Protein AF-A0A2P6Q7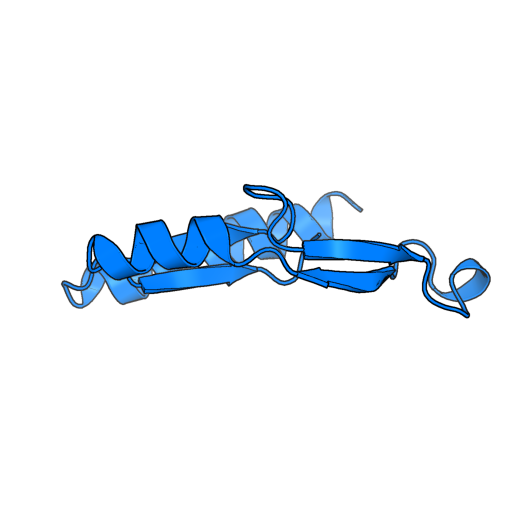M4-F1 (afdb_monomer_lite)

Foldseek 3Di:
DVVVCCCQQVPPQVVVQVVCVVVVAHADEEECPVVVQFDWDQDPVCVPVPPDTDTPDGDCPVVVVCVVVRYHYRYGDHD

pLDDT: mean 90.02, std 8.83, range [60.16, 97.5]

Sequence (79 aa):
MEIVSMVLAAKVNKHLVSLINQEGVKAIGLCGSDGELITACPAPNVAKLGFVGEVARVDPAILQSIMDDGHIPVIASEW

Structure (mmCIF, N/CA/C/O backbone):
data_AF-A0A2P6Q7M4-F1
#
_entry.id   AF-A0A2P6Q7M4-F1
#
loop_
_atom_site.group_PDB
_atom_site.id
_atom_site.type_symbol
_atom_site.label_atom_id
_atom_site.label_alt_id
_atom_site.label_comp_id
_atom_site.label_asym_id
_atom_site.label_entity_id
_atom_site.label_seq_id
_atom_site.pdbx_PDB_ins_code
_atom_site.Cartn_x
_atom_site.Cartn_y
_atom_site.Cartn_z
_atom_site.occupancy
_atom_site.B_iso_or_equiv
_atom_site.auth_seq_id
_atom_site.auth_comp_id
_atom_site.auth_asym_id
_atom_site.auth_atom_id
_atom_site.pdbx_PDB_model_num
ATOM 1 N N . MET A 1 1 ? 16.707 6.724 -8.647 1.00 60.16 1 MET A N 1
ATOM 2 C CA . MET A 1 1 ? 15.363 6.132 -8.495 1.00 60.16 1 MET A CA 1
ATOM 3 C C . MET A 1 1 ? 14.849 6.159 -7.061 1.00 60.16 1 MET A C 1
ATOM 5 O O . MET A 1 1 ? 13.648 6.245 -6.875 1.00 60.16 1 MET A O 1
ATOM 9 N N . GLU A 1 2 ? 15.723 6.187 -6.054 1.00 64.75 2 GLU A N 1
ATOM 10 C CA . GLU A 1 2 ? 15.321 6.336 -4.645 1.00 64.75 2 GLU A CA 1
ATOM 11 C C . GLU A 1 2 ? 14.534 7.625 -4.363 1.00 64.75 2 GLU A C 1
ATOM 13 O O . GLU A 1 2 ? 13.591 7.598 -3.589 1.00 64.75 2 GLU A O 1
ATOM 18 N N . ILE A 1 3 ? 14.845 8.741 -5.037 1.00 73.56 3 ILE A N 1
ATOM 19 C CA . ILE A 1 3 ? 14.188 10.036 -4.777 1.00 73.56 3 ILE A CA 1
ATOM 20 C C .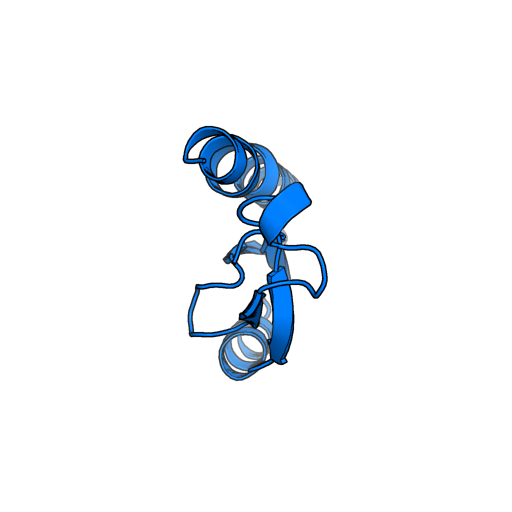 ILE A 1 3 ? 12.678 9.992 -5.046 1.00 73.56 3 ILE A C 1
ATOM 22 O O . ILE A 1 3 ? 11.912 10.541 -4.261 1.00 73.56 3 ILE A O 1
ATOM 26 N N . VAL A 1 4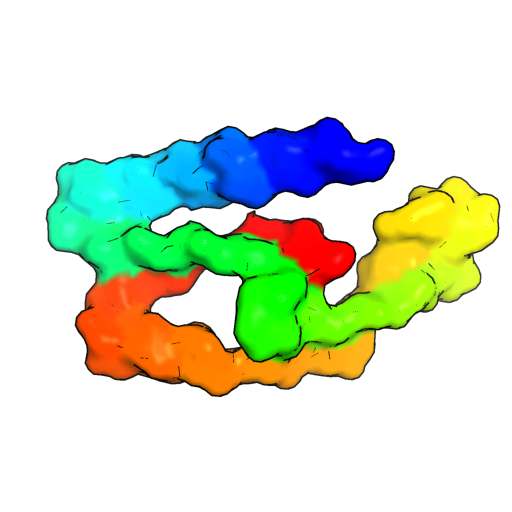 ? 12.243 9.349 -6.138 1.00 72.06 4 VAL A N 1
ATOM 27 C CA . VAL A 1 4 ? 10.809 9.251 -6.467 1.00 72.06 4 VAL A CA 1
ATOM 28 C C . VAL A 1 4 ? 10.085 8.492 -5.364 1.00 72.06 4 VAL A C 1
ATOM 30 O O . VAL A 1 4 ? 9.078 8.984 -4.861 1.00 72.06 4 VAL A O 1
ATOM 33 N N . SER A 1 5 ? 10.655 7.368 -4.924 1.00 72.06 5 SER A N 1
ATOM 34 C CA . SER A 1 5 ? 10.053 6.593 -3.848 1.00 72.06 5 SER A CA 1
ATOM 35 C C . SER A 1 5 ? 10.093 7.330 -2.503 1.00 72.06 5 SER A C 1
ATOM 37 O O . SER A 1 5 ? 9.099 7.431 -1.798 1.00 72.06 5 SER A O 1
ATOM 39 N N . MET A 1 6 ? 11.199 8.000 -2.175 1.00 72.56 6 MET A N 1
ATOM 40 C CA . MET A 1 6 ? 11.289 8.815 -0.959 1.00 72.56 6 MET A CA 1
ATOM 41 C C . MET A 1 6 ? 10.262 9.960 -0.931 1.00 72.56 6 MET A C 1
ATOM 43 O O . MET A 1 6 ? 9.747 10.299 0.134 1.00 72.56 6 MET A O 1
ATOM 47 N N . VAL A 1 7 ? 9.939 10.577 -2.072 1.00 79.06 7 VAL A N 1
ATOM 48 C CA . VAL A 1 7 ? 8.917 11.633 -2.117 1.00 79.06 7 VAL A CA 1
ATOM 49 C C . VAL A 1 7 ? 7.509 11.043 -2.035 1.00 79.06 7 VAL A C 1
ATOM 51 O O . VAL A 1 7 ? 6.698 11.556 -1.262 1.00 79.06 7 VAL A O 1
ATOM 54 N N . LEU A 1 8 ? 7.212 9.986 -2.792 1.00 73.44 8 LEU A N 1
ATOM 55 C CA . LEU A 1 8 ? 5.876 9.391 -2.834 1.00 73.44 8 LEU A CA 1
ATOM 56 C C . LEU A 1 8 ? 5.558 8.611 -1.545 1.00 73.44 8 LEU A C 1
ATOM 58 O O . LEU A 1 8 ? 4.607 8.999 -0.858 1.00 73.44 8 LEU A O 1
ATOM 62 N N . ALA A 1 9 ? 6.384 7.631 -1.155 1.00 71.50 9 ALA A N 1
ATOM 63 C CA . ALA A 1 9 ? 6.192 6.813 0.050 1.00 71.50 9 ALA A CA 1
ATOM 64 C C . ALA A 1 9 ? 6.309 7.632 1.326 1.00 71.50 9 ALA A C 1
ATOM 66 O O . ALA A 1 9 ? 5.442 7.601 2.199 1.00 71.50 9 ALA A O 1
ATOM 67 N N . ALA A 1 10 ? 7.443 8.314 1.494 1.00 71.75 10 ALA A N 1
ATOM 68 C CA . ALA A 1 10 ? 7.818 8.803 2.814 1.00 71.75 10 ALA A CA 1
ATOM 69 C C . ALA A 1 10 ? 7.230 10.185 3.095 1.00 71.75 10 ALA A C 1
ATOM 71 O O . ALA A 1 10 ? 6.874 10.476 4.235 1.00 71.75 10 ALA A O 1
ATOM 72 N N . LYS A 1 11 ? 7.100 11.036 2.069 1.00 84.19 11 LYS A N 1
ATOM 73 C CA . LYS A 1 11 ? 6.623 12.410 2.252 1.00 84.19 11 LYS A CA 1
ATOM 74 C C . LYS A 1 11 ? 5.138 12.558 1.947 1.00 84.19 11 LYS A C 1
ATOM 76 O O . LYS A 1 11 ? 4.382 12.934 2.836 1.00 84.19 11 LYS A O 1
ATOM 81 N N . VAL A 1 12 ? 4.710 12.294 0.713 1.00 90.56 12 VAL A N 1
ATOM 82 C CA . VAL A 1 12 ? 3.333 12.584 0.277 1.00 90.56 12 VAL A CA 1
ATOM 83 C C . VAL A 1 12 ? 2.338 11.623 0.921 1.00 90.56 12 VAL A C 1
ATOM 85 O O . VAL A 1 12 ? 1.376 12.076 1.541 1.00 90.56 12 VAL A O 1
ATOM 88 N N . ASN A 1 13 ? 2.590 10.313 0.845 1.00 93.56 13 ASN A N 1
ATOM 89 C CA . ASN A 1 13 ? 1.699 9.302 1.411 1.00 93.56 13 ASN A CA 1
ATOM 90 C C . ASN A 1 13 ? 1.532 9.484 2.928 1.00 93.56 13 ASN A C 1
ATOM 92 O O . ASN A 1 13 ? 0.406 9.571 3.419 1.00 93.56 13 ASN A O 1
ATOM 96 N N . LYS A 1 14 ? 2.633 9.660 3.673 1.00 92.19 14 LYS A N 1
ATOM 97 C CA . LYS A 1 14 ? 2.557 9.876 5.129 1.00 92.19 14 LYS A CA 1
ATOM 98 C C . LYS A 1 14 ? 1.942 11.220 5.512 1.00 92.19 14 LYS A C 1
ATOM 100 O O . LYS A 1 14 ? 1.263 11.295 6.534 1.00 92.19 14 LYS A O 1
ATOM 105 N N . HIS A 1 15 ? 2.120 12.265 4.703 1.00 94.44 15 HIS A N 1
ATOM 106 C CA . HIS A 1 15 ? 1.444 13.540 4.937 1.00 94.44 15 HIS A CA 1
ATOM 107 C C . HIS A 1 15 ? -0.078 13.403 4.805 1.00 94.44 15 HIS A C 1
ATOM 109 O O . HIS A 1 15 ? -0.799 13.860 5.689 1.00 94.44 15 HIS A O 1
ATOM 115 N N . LEU A 1 16 ? -0.567 12.712 3.770 1.00 94.56 16 LEU A N 1
ATOM 116 C CA . LEU A 1 16 ? -2.000 12.480 3.580 1.00 94.56 16 LEU A CA 1
ATOM 117 C C . LEU A 1 16 ? -2.600 11.613 4.697 1.00 94.56 16 LEU A C 1
ATOM 119 O O . LEU A 1 16 ? -3.649 11.953 5.236 1.00 94.56 16 LEU A O 1
ATOM 123 N N . VAL A 1 17 ? -1.906 10.546 5.104 1.00 96.94 17 VAL A N 1
ATOM 124 C CA . VAL A 1 17 ? -2.305 9.730 6.264 1.00 96.94 17 VAL A CA 1
ATOM 125 C C . VAL A 1 17 ? -2.416 10.585 7.528 1.00 96.94 17 VAL A C 1
ATOM 127 O O . VAL A 1 17 ? -3.389 10.464 8.265 1.00 96.94 17 VAL A O 1
ATOM 130 N N . SER A 1 18 ? -1.450 11.477 7.769 1.00 96.56 18 SER A N 1
ATOM 131 C CA . SER A 1 18 ? -1.480 12.383 8.923 1.00 96.56 18 SER A CA 1
ATOM 132 C C . SER A 1 18 ? -2.690 13.319 8.896 1.00 96.56 18 SER A C 1
ATOM 134 O O . SER A 1 18 ? -3.342 13.480 9.923 1.00 96.56 18 SER A O 1
ATOM 136 N N . LEU A 1 19 ? -3.026 13.889 7.733 1.00 96.81 19 LEU A N 1
ATOM 137 C CA . LEU A 1 19 ? -4.206 14.746 7.578 1.00 96.81 19 LEU A CA 1
ATOM 138 C C . LEU A 1 19 ? -5.506 13.983 7.858 1.00 96.81 19 LEU A C 1
ATOM 140 O O . LEU A 1 19 ? -6.347 14.473 8.598 1.00 96.81 19 LEU A O 1
ATOM 144 N N . ILE A 1 20 ? -5.655 12.763 7.336 1.00 96.00 20 ILE A N 1
ATOM 145 C CA . ILE A 1 20 ? -6.854 11.945 7.585 1.00 96.00 20 ILE A CA 1
ATOM 1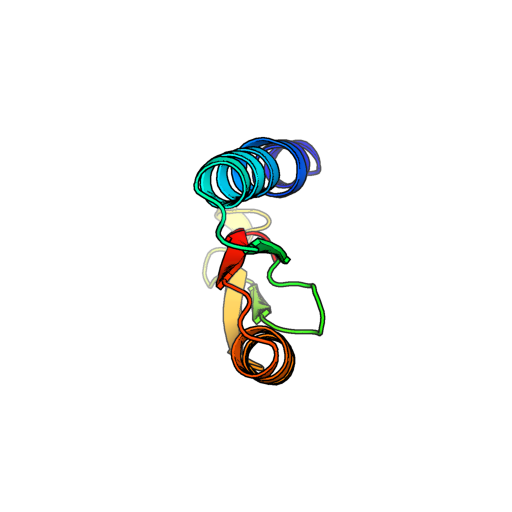46 C C . ILE A 1 20 ? -6.965 11.577 9.072 1.00 96.00 20 ILE A C 1
ATOM 148 O O . ILE A 1 20 ? -8.037 11.692 9.665 1.00 96.00 20 ILE A O 1
ATOM 152 N N . ASN A 1 21 ? -5.841 11.212 9.695 1.00 96.12 21 ASN A N 1
ATOM 153 C CA . ASN A 1 21 ? -5.785 10.903 11.123 1.00 96.12 21 ASN A CA 1
ATOM 154 C C . ASN A 1 21 ? -6.165 12.097 12.010 1.00 96.12 21 ASN A C 1
ATOM 156 O O . ASN A 1 21 ? -6.750 11.896 13.074 1.00 96.12 21 ASN A O 1
ATOM 160 N N . GLN A 1 22 ? -5.861 13.329 11.589 1.00 97.00 22 GLN A N 1
ATOM 161 C CA . GLN A 1 22 ? -6.244 14.547 12.317 1.00 97.00 22 GLN A CA 1
ATOM 162 C C . GLN A 1 22 ? -7.761 14.776 12.336 1.00 97.00 22 GLN A C 1
ATOM 164 O O . GLN A 1 22 ? -8.271 15.314 13.314 1.00 97.00 22 GLN A O 1
ATOM 169 N N . GLU A 1 23 ? -8.485 14.279 11.333 1.00 95.88 23 GLU A N 1
ATOM 170 C CA . GLU A 1 23 ? -9.953 14.309 11.280 1.00 95.88 23 GLU A CA 1
ATOM 171 C C . GLU A 1 23 ? -10.605 13.179 12.109 1.00 95.88 23 GLU A C 1
ATOM 173 O O . GLU A 1 23 ? -11.811 12.947 12.032 1.00 95.88 23 GLU A O 1
ATOM 178 N N . GLY A 1 24 ? -9.821 12.445 12.909 1.00 93.38 24 GLY A N 1
ATOM 179 C CA . GLY A 1 24 ? -10.308 11.365 13.775 1.00 93.38 24 GLY A CA 1
ATOM 180 C C . GLY A 1 24 ? -10.560 10.038 13.056 1.00 93.38 24 GLY A C 1
ATOM 181 O O . GLY A 1 24 ? -11.053 9.091 13.671 1.00 93.38 24 GLY A O 1
ATOM 182 N N . VAL A 1 25 ? -10.198 9.940 11.775 1.00 95.19 25 VAL A N 1
ATOM 183 C CA . VAL A 1 25 ? -10.328 8.720 10.975 1.00 95.19 25 VAL A CA 1
ATOM 184 C C . VAL A 1 25 ? -8.982 8.019 10.894 1.00 95.19 25 VAL A C 1
ATOM 186 O O . VAL A 1 25 ? -7.988 8.619 10.516 1.00 95.19 25 VAL A O 1
ATOM 189 N N . LYS A 1 26 ? -8.929 6.729 11.218 1.00 95.75 26 LYS A N 1
ATOM 190 C CA . LYS A 1 26 ? -7.674 5.974 11.189 1.00 95.75 26 LYS A CA 1
ATOM 191 C C . LYS A 1 26 ? -7.321 5.550 9.759 1.00 95.75 26 LYS A C 1
ATOM 193 O O . LYS A 1 26 ? -7.986 4.692 9.182 1.00 95.75 26 LYS A O 1
ATOM 198 N N . ALA A 1 27 ? -6.254 6.117 9.209 1.00 97.50 27 ALA A N 1
ATOM 199 C CA . ALA A 1 27 ? -5.710 5.788 7.898 1.00 97.50 27 ALA A CA 1
ATOM 200 C C . ALA A 1 27 ? -4.394 4.999 7.981 1.00 97.50 27 ALA A C 1
ATOM 202 O O . ALA A 1 27 ? -3.571 5.216 8.874 1.00 97.50 27 ALA A O 1
ATOM 203 N N . ILE A 1 28 ? -4.173 4.115 7.005 1.00 97.06 28 ILE A N 1
ATOM 204 C CA . ILE A 1 28 ? -2.955 3.311 6.845 1.00 97.06 28 ILE A CA 1
ATOM 205 C C . ILE A 1 28 ? -2.359 3.585 5.466 1.00 97.06 28 ILE A C 1
ATOM 207 O O . ILE A 1 28 ? -3.023 3.429 4.446 1.00 97.06 28 ILE A O 1
ATOM 211 N N . GLY A 1 29 ? -1.093 4.000 5.436 1.00 95.44 29 GLY A N 1
ATOM 212 C CA . GLY A 1 29 ? -0.376 4.297 4.197 1.00 95.44 29 GLY A CA 1
ATOM 213 C C . GLY A 1 29 ? 0.401 3.096 3.671 1.00 95.44 29 GLY A C 1
ATOM 214 O O . GLY A 1 29 ? 1.295 2.630 4.380 1.00 95.44 29 GLY A O 1
ATOM 215 N N . LEU A 1 30 ? 0.106 2.675 2.440 1.00 94.94 30 LEU A N 1
ATOM 216 C CA . LEU A 1 30 ? 0.736 1.567 1.717 1.00 94.94 30 LEU A CA 1
ATOM 217 C C . LEU A 1 30 ? 1.397 2.037 0.414 1.00 94.94 30 LEU A C 1
ATOM 219 O O . LEU A 1 30 ? 1.000 3.048 -0.167 1.00 94.94 30 LEU A O 1
ATOM 223 N N . CYS A 1 31 ? 2.345 1.247 -0.069 1.00 92.50 31 CYS A N 1
ATOM 224 C CA . CYS A 1 31 ? 2.919 1.285 -1.412 1.00 92.50 31 CYS A CA 1
ATOM 225 C C . CYS A 1 31 ? 2.422 0.070 -2.212 1.00 92.50 31 CYS A C 1
ATOM 227 O O . CYS A 1 31 ? 1.906 -0.889 -1.639 1.00 92.50 31 CYS A O 1
ATOM 229 N N . GLY A 1 32 ? 2.599 0.063 -3.533 1.00 90.19 32 GLY A N 1
ATOM 230 C CA . GLY A 1 32 ? 2.212 -1.082 -4.361 1.00 90.19 32 GLY A CA 1
ATOM 231 C C . GLY A 1 32 ? 2.989 -2.365 -4.039 1.00 90.19 32 GLY A C 1
ATOM 232 O O . GLY A 1 32 ? 2.451 -3.455 -4.189 1.00 90.19 32 GLY A O 1
ATOM 233 N N . SER A 1 33 ? 4.212 -2.256 -3.522 1.00 89.94 33 SER A N 1
ATOM 234 C CA . SER A 1 33 ? 5.007 -3.408 -3.083 1.00 89.94 33 SER A CA 1
ATOM 235 C C . SER A 1 33 ? 4.557 -4.008 -1.741 1.00 89.94 33 SER A C 1
ATOM 237 O O . SER A 1 33 ? 4.901 -5.154 -1.443 1.00 89.94 33 SER A O 1
ATOM 239 N N . ASP A 1 34 ? 3.772 -3.283 -0.934 1.00 93.62 34 ASP A N 1
ATOM 240 C CA . ASP A 1 34 ? 3.319 -3.765 0.372 1.00 93.62 34 ASP A CA 1
ATOM 241 C C . ASP A 1 34 ? 2.287 -4.885 0.201 1.00 93.62 34 ASP A C 1
ATOM 243 O O . ASP A 1 34 ? 1.231 -4.700 -0.403 1.00 93.62 34 ASP A O 1
ATOM 247 N N . GLY A 1 35 ? 2.594 -6.069 0.738 1.00 92.12 35 GLY A N 1
ATOM 248 C CA . GLY A 1 35 ? 1.717 -7.239 0.627 1.00 92.12 35 GLY A CA 1
ATOM 249 C C . GLY A 1 35 ? 1.495 -7.718 -0.811 1.00 92.12 35 GLY A C 1
ATOM 250 O O . GLY A 1 35 ? 0.470 -8.338 -1.071 1.00 92.12 35 GLY A O 1
ATOM 251 N N . GLU A 1 36 ? 2.417 -7.406 -1.731 1.00 93.62 36 GLU A N 1
ATOM 252 C CA . GLU A 1 36 ? 2.279 -7.674 -3.173 1.00 93.62 36 GLU A CA 1
ATOM 253 C C . GLU A 1 36 ? 1.007 -7.067 -3.795 1.00 93.62 36 GLU A C 1
ATOM 255 O O . GLU A 1 36 ? 0.475 -7.588 -4.780 1.00 93.62 36 GLU A O 1
ATOM 260 N N . LEU A 1 37 ? 0.534 -5.942 -3.241 1.00 95.69 37 LEU A N 1
ATOM 261 C CA . LEU A 1 37 ? -0.682 -5.261 -3.685 1.00 95.69 37 LEU A CA 1
ATOM 262 C C . LEU A 1 37 ? -0.680 -4.984 -5.194 1.00 95.69 37 LEU A C 1
ATOM 264 O O . LEU A 1 37 ? -1.705 -5.145 -5.855 1.00 95.69 37 LEU A O 1
ATOM 268 N N . ILE A 1 38 ? 0.465 -4.587 -5.746 1.00 95.44 38 ILE A N 1
ATOM 269 C CA . ILE A 1 38 ? 0.691 -4.351 -7.169 1.00 95.44 38 ILE A CA 1
ATOM 270 C C . ILE A 1 38 ? 1.951 -5.101 -7.592 1.00 95.44 38 ILE A C 1
ATOM 272 O O . ILE A 1 38 ? 3.044 -4.861 -7.087 1.00 95.44 38 ILE A O 1
ATOM 276 N N . THR A 1 39 ? 1.813 -5.969 -8.590 1.00 94.06 39 THR A N 1
ATOM 277 C CA . THR A 1 39 ? 2.953 -6.506 -9.339 1.00 94.06 39 THR A CA 1
ATOM 278 C C . THR A 1 39 ? 3.052 -5.767 -10.663 1.00 94.06 39 THR A C 1
ATOM 280 O O . THR A 1 39 ? 2.095 -5.770 -11.442 1.00 94.06 39 THR A O 1
ATOM 283 N N . ALA A 1 40 ? 4.201 -5.159 -10.942 1.00 91.31 40 ALA A N 1
ATOM 284 C CA . ALA A 1 40 ? 4.440 -4.453 -12.194 1.00 91.31 40 ALA A CA 1
ATOM 285 C C . ALA A 1 40 ? 5.297 -5.256 -13.177 1.00 91.31 40 ALA A C 1
ATOM 287 O O . ALA A 1 40 ? 6.125 -6.080 -12.791 1.00 91.31 40 ALA A O 1
ATOM 288 N N . CYS A 1 41 ? 5.116 -4.980 -14.465 1.00 92.00 41 CYS A N 1
ATOM 289 C CA . CYS A 1 41 ? 5.998 -5.427 -15.537 1.00 92.00 41 CYS A CA 1
ATOM 290 C C . CYS A 1 41 ? 6.590 -4.214 -16.275 1.00 92.00 41 CYS A C 1
ATOM 292 O O . CYS A 1 41 ? 6.013 -3.128 -16.224 1.00 92.00 41 CYS A O 1
ATOM 294 N N . PRO A 1 42 ? 7.746 -4.346 -16.951 1.00 91.00 42 PRO A N 1
ATOM 295 C CA . PRO A 1 42 ? 8.327 -3.241 -17.711 1.00 91.00 42 PRO A CA 1
ATOM 296 C C . PRO A 1 42 ? 7.363 -2.706 -18.775 1.00 91.00 42 PRO A C 1
ATOM 298 O O . PRO A 1 42 ? 6.775 -3.487 -19.522 1.00 91.00 42 PRO A O 1
ATOM 301 N N . ALA A 1 43 ? 7.246 -1.382 -18.889 1.00 89.56 43 ALA A N 1
ATOM 302 C CA . ALA A 1 43 ? 6.416 -0.774 -19.924 1.00 89.56 43 ALA A CA 1
ATOM 303 C C . ALA A 1 43 ? 6.962 -1.090 -21.339 1.00 89.56 43 ALA A C 1
ATOM 305 O O . ALA A 1 43 ? 8.180 -1.213 -21.512 1.00 89.56 43 ALA A O 1
ATOM 306 N N . PRO A 1 44 ? 6.122 -1.117 -22.393 1.00 87.62 44 PRO A N 1
ATOM 307 C CA . PRO A 1 44 ? 6.545 -1.419 -23.768 1.00 87.62 44 PRO A CA 1
ATOM 308 C C . PRO A 1 44 ? 7.709 -0.555 -24.291 1.00 87.62 44 PRO A C 1
ATOM 310 O O . PRO A 1 44 ? 8.475 -0.986 -25.148 1.00 87.62 44 PRO A O 1
ATOM 313 N N . ASN A 1 45 ? 7.876 0.659 -23.751 1.00 89.25 45 ASN A N 1
ATOM 314 C CA . ASN A 1 45 ? 8.947 1.601 -24.091 1.00 89.25 45 ASN A CA 1
ATOM 315 C C . ASN A 1 45 ? 10.028 1.728 -22.997 1.00 89.25 45 ASN A C 1
ATOM 317 O O . ASN A 1 45 ? 10.674 2.775 -22.899 1.00 89.25 45 ASN A O 1
ATOM 321 N N . VAL A 1 46 ? 10.252 0.687 -22.183 1.00 87.50 46 VAL A N 1
ATOM 322 C CA . VAL A 1 46 ? 11.219 0.679 -21.062 1.00 87.50 46 VAL A CA 1
ATOM 323 C C . VAL A 1 46 ? 12.612 1.187 -21.463 1.00 87.50 46 VAL A C 1
ATOM 325 O O . VAL A 1 46 ? 13.235 1.940 -20.723 1.00 87.50 46 VAL A O 1
ATOM 328 N N . ALA A 1 47 ? 13.071 0.895 -22.686 1.00 85.56 47 ALA A N 1
ATOM 329 C CA . ALA A 1 47 ? 14.370 1.356 -23.188 1.00 85.56 47 ALA A CA 1
ATOM 330 C C . ALA A 1 47 ? 14.500 2.893 -23.267 1.00 85.56 47 ALA A C 1
ATOM 332 O O . ALA A 1 47 ? 15.6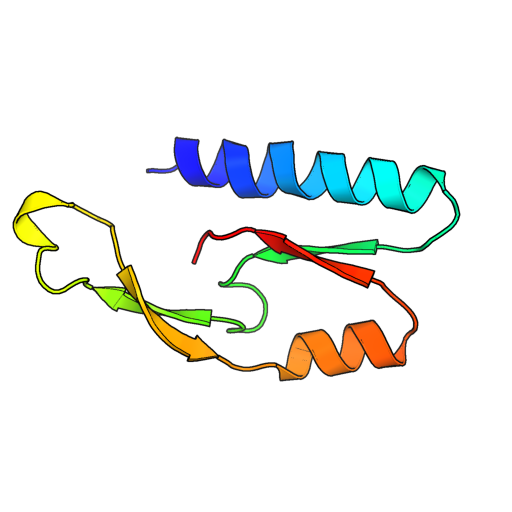06 3.418 -23.191 1.00 85.56 47 ALA A O 1
ATOM 333 N N . LYS A 1 48 ? 13.383 3.617 -23.421 1.00 89.00 48 LYS A N 1
ATOM 334 C CA . LYS A 1 48 ? 13.335 5.091 -23.422 1.00 89.00 48 LYS A CA 1
ATOM 335 C C . LYS A 1 48 ? 12.935 5.660 -22.064 1.00 89.00 48 LYS A C 1
ATOM 337 O O . LYS A 1 48 ? 13.377 6.745 -21.705 1.00 89.00 48 LYS A O 1
ATOM 342 N N . LEU A 1 49 ? 12.063 4.954 -21.350 1.00 85.06 49 LEU A N 1
ATOM 343 C CA . LEU A 1 49 ? 11.445 5.429 -20.113 1.00 85.06 49 LEU A CA 1
ATOM 344 C C . LEU A 1 49 ? 12.263 5.085 -18.861 1.00 85.06 49 LEU A C 1
ATOM 346 O O . LEU A 1 49 ? 12.018 5.643 -17.795 1.00 85.06 49 LEU A O 1
ATOM 350 N N . GLY A 1 50 ? 13.239 4.185 -18.976 1.00 87.44 50 GLY A N 1
ATOM 351 C CA . GLY A 1 50 ? 13.953 3.648 -17.829 1.00 87.44 50 GLY A CA 1
ATOM 352 C C . GLY A 1 50 ? 13.015 2.781 -16.997 1.00 87.44 50 GLY A C 1
ATOM 353 O O . GLY A 1 50 ? 12.373 1.873 -17.508 1.00 87.44 50 GLY A O 1
ATOM 354 N N . PHE A 1 51 ? 12.909 3.067 -15.710 1.00 83.25 51 PHE A N 1
ATOM 355 C CA . PHE A 1 51 ? 12.207 2.226 -14.744 1.00 83.25 51 PHE A CA 1
ATOM 356 C C . PHE A 1 51 ? 10.708 2.541 -14.622 1.00 83.25 51 PHE A C 1
ATOM 358 O O . PHE A 1 51 ? 10.175 2.718 -13.529 1.00 83.25 51 PHE A O 1
ATOM 365 N N . VAL A 1 52 ? 10.031 2.645 -15.761 1.00 87.69 52 VAL A N 1
ATOM 366 C CA . VAL A 1 52 ? 8.574 2.786 -15.816 1.00 87.69 52 VAL A CA 1
ATOM 367 C C . VAL A 1 52 ? 7.968 1.414 -16.084 1.00 87.69 52 VAL A C 1
ATOM 369 O O . VAL A 1 52 ? 8.379 0.720 -17.019 1.00 87.69 52 VAL A O 1
ATOM 372 N N . GLY A 1 53 ? 6.995 1.035 -15.261 1.00 88.69 53 GLY A N 1
ATOM 373 C CA . GLY A 1 53 ? 6.265 -0.222 -15.380 1.00 88.69 53 GLY A CA 1
ATOM 374 C C . GLY A 1 53 ? 4.766 -0.019 -15.582 1.00 88.69 53 GLY A C 1
ATOM 375 O O . GLY A 1 53 ? 4.222 1.036 -15.260 1.00 88.69 53 GLY A O 1
ATOM 376 N N . GLU A 1 54 ? 4.113 -1.051 -16.099 1.00 91.81 54 GLU A N 1
ATOM 377 C CA . GLU A 1 54 ? 2.660 -1.193 -16.163 1.00 91.81 54 GLU A CA 1
ATOM 378 C C . GLU A 1 54 ? 2.192 -2.204 -15.109 1.00 91.81 54 GLU A C 1
ATOM 380 O O . GLU A 1 54 ? 2.951 -3.077 -14.685 1.00 91.81 54 GLU A O 1
ATOM 385 N N . VAL A 1 55 ? 0.938 -2.087 -14.667 1.00 94.38 55 VAL A N 1
ATOM 386 C CA . VAL A 1 55 ? 0.356 -3.011 -13.686 1.00 94.38 55 VAL A CA 1
ATOM 387 C C . VAL A 1 55 ? 0.093 -4.357 -14.356 1.00 94.38 55 VAL A C 1
ATOM 389 O O . VAL A 1 55 ? -0.756 -4.461 -15.237 1.00 94.38 55 VAL A O 1
ATOM 392 N N . ALA A 1 56 ? 0.798 -5.396 -13.914 1.00 94.81 56 ALA A N 1
ATOM 393 C CA . ALA A 1 56 ? 0.606 -6.763 -14.388 1.00 94.81 56 ALA A CA 1
ATOM 394 C C . ALA A 1 56 ? -0.454 -7.508 -13.564 1.00 94.81 56 ALA A C 1
ATOM 396 O O . ALA A 1 56 ? -1.230 -8.294 -14.107 1.00 94.81 56 ALA A O 1
ATOM 397 N N . ARG A 1 57 ? -0.489 -7.270 -12.247 1.00 96.38 57 ARG A N 1
ATOM 398 C CA . ARG A 1 57 ? -1.419 -7.911 -11.308 1.00 96.38 57 ARG A CA 1
ATOM 399 C C . ARG A 1 57 ? -1.721 -6.985 -10.132 1.00 96.38 57 ARG A C 1
ATOM 401 O O . ARG A 1 57 ? -0.856 -6.217 -9.718 1.00 96.38 57 ARG A O 1
ATOM 408 N N . VAL A 1 58 ? -2.931 -7.114 -9.587 1.00 96.75 58 VAL A N 1
ATOM 409 C CA . VAL A 1 58 ? -3.348 -6.500 -8.319 1.00 96.75 58 VAL A CA 1
ATOM 410 C C . VAL A 1 58 ? -3.809 -7.597 -7.359 1.00 96.75 58 VAL A C 1
ATOM 412 O O . VAL A 1 58 ? -4.624 -8.435 -7.752 1.00 96.75 58 VAL A O 1
ATOM 415 N N . ASP A 1 59 ? -3.305 -7.590 -6.124 1.00 97.12 59 ASP A N 1
ATOM 416 C CA . ASP A 1 59 ? -3.758 -8.462 -5.032 1.00 97.12 59 ASP A CA 1
ATOM 417 C C . ASP A 1 59 ? -4.387 -7.629 -3.896 1.00 97.12 59 ASP A C 1
ATOM 419 O O . ASP A 1 59 ? -3.678 -7.004 -3.108 1.00 97.12 59 ASP A O 1
ATOM 423 N N . PRO A 1 60 ? -5.727 -7.574 -3.786 1.00 96.81 60 PRO A N 1
ATOM 424 C CA . PRO A 1 60 ? -6.397 -6.704 -2.826 1.00 96.81 60 PRO A CA 1
ATOM 425 C C . PRO A 1 60 ? -6.456 -7.279 -1.402 1.00 96.81 60 PRO A C 1
ATOM 427 O O . PRO A 1 60 ? -7.069 -6.645 -0.543 1.00 96.81 60 PRO A O 1
ATOM 430 N N . ALA A 1 61 ? -5.870 -8.450 -1.118 1.00 97.38 61 ALA A N 1
ATOM 431 C CA . ALA A 1 61 ? -6.030 -9.131 0.171 1.00 97.38 61 ALA A CA 1
ATOM 432 C C . ALA A 1 61 ? -5.667 -8.243 1.376 1.00 97.38 61 ALA A C 1
ATOM 434 O O . ALA A 1 61 ? -6.403 -8.194 2.361 1.00 97.38 61 ALA A O 1
ATOM 435 N N . ILE A 1 62 ? -4.574 -7.479 1.276 1.00 95.56 62 ILE A N 1
ATOM 436 C CA . ILE A 1 62 ? -4.163 -6.532 2.323 1.00 95.56 62 ILE A CA 1
ATOM 437 C C . ILE A 1 62 ? -5.158 -5.375 2.493 1.00 95.56 62 ILE A C 1
ATOM 439 O O . ILE A 1 62 ? -5.414 -4.948 3.618 1.00 95.56 62 ILE A O 1
ATOM 443 N N . LEU A 1 63 ? -5.758 -4.891 1.399 1.00 96.81 63 LEU A N 1
ATOM 444 C CA . LEU A 1 63 ? -6.768 -3.833 1.457 1.00 96.81 63 LEU A CA 1
ATOM 445 C C . LEU A 1 63 ? -8.027 -4.324 2.159 1.00 96.81 63 LEU A C 1
ATOM 447 O O . LEU A 1 63 ? -8.592 -3.582 2.956 1.00 96.81 63 LEU A O 1
ATOM 451 N N . GLN A 1 64 ? -8.445 -5.563 1.889 1.00 96.81 64 GLN A N 1
ATOM 452 C CA . GLN A 1 64 ? -9.625 -6.140 2.524 1.00 96.81 64 GLN A CA 1
ATOM 453 C C . GLN A 1 64 ? -9.455 -6.189 4.045 1.00 96.81 64 GLN A C 1
ATOM 455 O O . GLN A 1 64 ? -10.298 -5.653 4.753 1.00 96.81 64 GLN A O 1
ATOM 460 N N . SER A 1 65 ? -8.323 -6.698 4.540 1.00 95.94 65 SER A N 1
ATOM 461 C CA . SER A 1 65 ? -8.029 -6.734 5.980 1.00 95.94 65 SER A CA 1
ATOM 462 C C . SER A 1 65 ? -8.049 -5.343 6.625 1.00 95.94 65 SER A C 1
ATOM 464 O O . SER A 1 65 ? -8.608 -5.155 7.699 1.00 95.94 65 SER A O 1
ATOM 466 N N . ILE A 1 66 ? -7.466 -4.342 5.956 1.00 96.25 66 ILE A N 1
ATOM 467 C CA . ILE A 1 66 ? -7.434 -2.956 6.449 1.00 96.25 66 ILE A CA 1
ATOM 468 C C . ILE A 1 66 ? -8.846 -2.366 6.526 1.00 96.25 66 ILE A C 1
ATOM 470 O O . ILE A 1 66 ? -9.190 -1.719 7.515 1.00 96.25 66 ILE A O 1
ATOM 474 N N . MET A 1 67 ? -9.656 -2.581 5.489 1.00 95.81 67 MET A N 1
ATOM 475 C CA . MET A 1 67 ? -11.024 -2.071 5.429 1.00 95.81 67 MET A CA 1
ATOM 476 C C . MET A 1 67 ? -11.950 -2.786 6.418 1.00 95.81 67 MET A C 1
ATOM 478 O O . MET A 1 67 ? -12.792 -2.127 7.026 1.00 95.81 67 MET A O 1
ATOM 482 N N . ASP A 1 68 ? -11.772 -4.093 6.620 1.00 97.12 68 ASP A N 1
ATOM 483 C CA . ASP A 1 68 ? -12.536 -4.887 7.590 1.00 97.12 68 ASP A CA 1
ATOM 484 C C . ASP A 1 68 ? -12.280 -4.414 9.032 1.00 97.12 68 ASP A C 1
ATOM 486 O O . ASP A 1 68 ? -13.204 -4.363 9.844 1.00 97.12 68 ASP A O 1
ATOM 490 N N . ASP A 1 69 ? -11.057 -3.960 9.323 1.00 95.94 69 ASP A N 1
ATOM 491 C CA . ASP A 1 69 ? -10.688 -3.332 10.599 1.00 95.94 69 ASP A CA 1
ATOM 492 C C . ASP A 1 69 ? -11.171 -1.867 10.731 1.00 95.94 69 ASP A C 1
ATOM 494 O O . ASP A 1 69 ? -10.926 -1.207 11.747 1.00 95.94 69 ASP A O 1
ATOM 498 N N . GLY A 1 70 ? -11.866 -1.333 9.720 1.00 94.94 70 GLY A N 1
ATOM 499 C CA . GLY A 1 70 ? -12.419 0.025 9.713 1.00 94.94 70 GLY A CA 1
ATOM 500 C C . GLY A 1 70 ? -11.399 1.129 9.423 1.00 94.94 70 GLY A C 1
ATOM 501 O O . GLY A 1 70 ? -11.647 2.296 9.739 1.00 94.94 70 GLY A O 1
ATOM 502 N N . HIS A 1 71 ? -10.248 0.785 8.844 1.00 97.06 71 HIS A N 1
ATOM 503 C CA . HIS A 1 71 ? -9.208 1.740 8.473 1.00 97.06 71 HIS A CA 1
ATOM 504 C C . HIS A 1 71 ? -9.353 2.213 7.015 1.00 97.06 71 HIS A C 1
ATOM 506 O O . HIS A 1 71 ? -9.805 1.471 6.145 1.00 97.06 71 HIS A O 1
ATOM 512 N N . ILE A 1 72 ? -8.904 3.439 6.722 1.00 97.06 72 ILE A N 1
ATOM 513 C CA . ILE A 1 72 ? -8.815 3.959 5.347 1.00 97.06 72 ILE A CA 1
ATOM 514 C C . ILE A 1 72 ? -7.424 3.663 4.757 1.00 97.06 72 ILE A C 1
ATOM 516 O O . ILE A 1 72 ? -6.434 4.219 5.243 1.00 97.06 72 ILE A O 1
ATOM 520 N N . PRO A 1 73 ? -7.304 2.849 3.693 1.00 96.94 73 PRO A N 1
ATOM 521 C CA . PRO A 1 73 ? -6.037 2.671 2.993 1.00 96.94 73 PRO A CA 1
ATOM 522 C C . PRO A 1 73 ? -5.693 3.899 2.134 1.00 96.94 73 PRO A C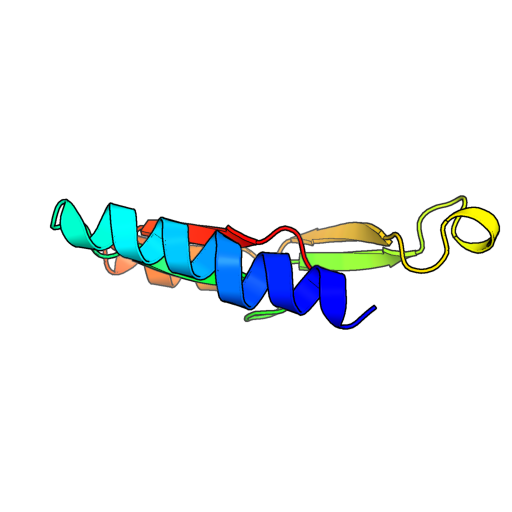 1
ATOM 524 O O . PRO A 1 73 ? -6.524 4.415 1.389 1.00 96.94 73 PRO A O 1
ATOM 527 N N . VAL A 1 74 ? -4.436 4.337 2.193 1.00 96.38 74 VAL A N 1
ATOM 528 C CA . VAL A 1 74 ? -3.866 5.401 1.355 1.00 96.38 74 VAL A CA 1
ATOM 529 C C . VAL A 1 74 ? -2.710 4.812 0.557 1.00 96.38 74 VAL A C 1
ATOM 531 O O . VAL A 1 74 ? -1.689 4.446 1.134 1.00 96.38 74 VAL A O 1
ATOM 534 N N . ILE A 1 75 ? -2.850 4.719 -0.764 1.00 94.50 75 ILE A N 1
ATOM 535 C CA . ILE A 1 75 ? -1.921 3.966 -1.618 1.00 94.50 75 ILE A CA 1
ATOM 536 C C . ILE A 1 75 ? -1.023 4.935 -2.393 1.00 94.50 75 ILE A C 1
ATOM 538 O O . ILE A 1 75 ? -1.512 5.825 -3.090 1.00 94.50 75 ILE A O 1
ATOM 542 N N . ALA A 1 76 ? 0.292 4.774 -2.270 1.00 92.06 76 ALA A N 1
ATOM 543 C CA . ALA A 1 76 ? 1.275 5.457 -3.098 1.00 92.06 76 ALA A CA 1
ATOM 544 C C . ALA A 1 76 ? 1.494 4.699 -4.412 1.00 92.06 76 ALA A C 1
ATOM 546 O O . ALA A 1 76 ? 1.573 3.472 -4.434 1.00 92.06 76 ALA A O 1
ATOM 547 N N . SER A 1 77 ? 1.618 5.438 -5.515 1.00 83.06 77 SER A N 1
ATOM 548 C CA . SER A 1 77 ? 1.791 4.883 -6.860 1.00 83.06 77 SER A CA 1
ATOM 549 C C . SER A 1 77 ? 3.246 4.509 -7.172 1.00 83.06 77 SER A C 1
ATOM 551 O O . SER A 1 77 ? 3.750 4.786 -8.260 1.00 83.06 77 SER A O 1
ATOM 553 N N . GLU A 1 78 ? 3.941 3.958 -6.187 1.00 78.44 78 GLU A N 1
ATOM 554 C CA . GLU A 1 78 ? 5.256 3.353 -6.349 1.00 78.44 78 GLU A CA 1
ATOM 555 C C . GLU A 1 78 ? 5.119 1.847 -6.153 1.00 78.44 78 GLU A C 1
ATOM 557 O O . GLU A 1 78 ? 4.373 1.387 -5.284 1.00 78.44 78 GLU A O 1
ATOM 562 N N . TRP A 1 79 ? 5.795 1.085 -6.996 1.00 68.44 79 TRP A N 1
ATOM 563 C CA . TRP A 1 79 ? 5.703 -0.365 -7.043 1.00 68.44 79 TRP A CA 1
ATOM 564 C C . TRP A 1 79 ? 6.947 -0.930 -7.719 1.00 68.44 79 TRP A C 1
ATOM 566 O O . TRP A 1 79 ? 7.519 -0.229 -8.591 1.00 68.44 79 TRP A O 1
#

Organism: Rosa chinensis (NCBI:txid74649)

InterPro domains:
  IPR001048 Aspartate/glutamate/uridylate kinase [PF00696] (1-76)
  IPR036393 Acetylglutamate kinase-like superfamily [G3DSA:3.40.1160.10] (1-78)
  IPR036393 Acetylglutamate kinase-like superfamily [SSF53633] (1-77)

Secondary structure (DSSP, 8-state):
-HHHHIIIIIIIIHHHHHHHHHTT--EEEEETTGGG-EEEEE-TTHHHHSS-EEEEEE-THHHHHHHHTTPEEEEES--

Radius of gyration: 14.16 Å; chains: 1; bounding box: 28×24×38 Å